Protein AF-A0A3B8PAM1-F1 (afdb_monomer)

Foldseek 3Di:
DDLPWDKDKDADDPDPPQRHRKIWMWTQDNVGIQIEICRDPVPDPPRYHHD

Secondary structure (DSSP, 8-state):
-----EEEEEE--S--TTTTT-EEEEEEETTEEEEEESS-GGGPPTTEEE-

Mean predicted aligned error: 3.14 Å

Sequence (51 aa):
AADGTGSLVCALVEAPANMAGKSLTLTRSTAGWRCTTDIDEDLAPKGCTAS

pLDDT: mean 93.68, std 4.6, range [71.94, 97.94]

Structure (mmCIF, N/CA/C/O backbone):
data_AF-A0A3B8PAM1-F1
#
_entry.id   AF-A0A3B8PAM1-F1
#
loop_
_atom_site.group_PDB
_atom_site.id
_atom_site.type_symbol
_atom_site.label_atom_id
_atom_site.label_alt_id
_atom_site.label_comp_id
_atom_site.label_asym_id
_atom_site.label_entity_id
_atom_site.label_seq_id
_atom_site.pdbx_PDB_ins_code
_atom_site.Cartn_x
_atom_site.Cartn_y
_atom_site.Cartn_z
_atom_site.occupancy
_atom_site.B_iso_or_equiv
_atom_site.auth_seq_id
_atom_site.auth_comp_id
_atom_site.auth_asym_id
_atom_site.auth_atom_id
_atom_site.pdbx_PDB_model_num
ATOM 1 N N . ALA A 1 1 ? 15.238 -11.045 -19.372 1.00 71.94 1 ALA A N 1
ATOM 2 C CA . ALA A 1 1 ? 15.148 -11.053 -17.896 1.00 71.94 1 ALA A CA 1
ATOM 3 C C . ALA A 1 1 ? 13.825 -10.408 -17.497 1.00 71.94 1 ALA A C 1
ATOM 5 O O . ALA A 1 1 ? 13.400 -9.513 -18.218 1.00 71.94 1 ALA A O 1
ATOM 6 N N . ALA A 1 2 ? 13.163 -10.862 -16.428 1.00 83.94 2 ALA A N 1
ATOM 7 C CA . ALA A 1 2 ? 11.972 -10.178 -15.916 1.00 83.94 2 ALA A CA 1
ATOM 8 C C . ALA A 1 2 ? 12.373 -8.807 -15.345 1.00 83.94 2 ALA A C 1
ATOM 10 O O . ALA A 1 2 ? 13.382 -8.710 -14.648 1.00 83.94 2 ALA A O 1
ATOM 11 N N . ASP A 1 3 ? 11.601 -7.764 -15.643 1.00 88.94 3 ASP A N 1
ATOM 12 C CA . ASP A 1 3 ? 11.844 -6.393 -15.168 1.00 88.94 3 ASP A CA 1
ATOM 13 C C . ASP A 1 3 ? 11.456 -6.188 -13.689 1.00 88.94 3 ASP A C 1
ATOM 15 O O . ASP A 1 3 ? 11.770 -5.164 -13.080 1.00 88.94 3 ASP A O 1
ATOM 19 N N . GLY A 1 4 ? 10.827 -7.200 -13.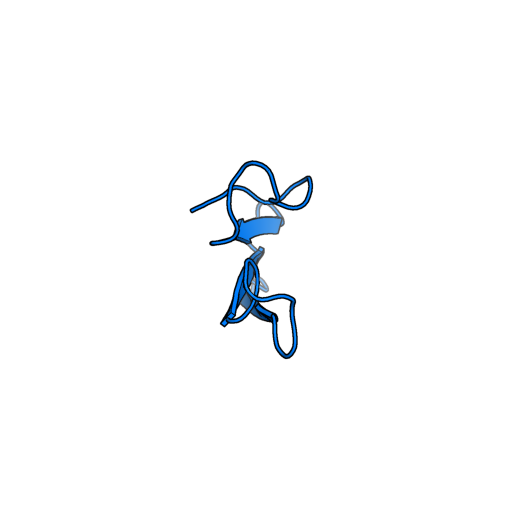083 1.00 90.62 4 GLY A N 1
ATOM 20 C CA . GLY A 1 4 ? 10.467 -7.231 -11.672 1.00 90.62 4 GLY A CA 1
ATOM 21 C C . GLY A 1 4 ? 9.311 -6.297 -11.317 1.00 90.62 4 GLY A C 1
ATOM 22 O O . GLY A 1 4 ? 9.227 -5.863 -10.166 1.00 90.62 4 GLY A O 1
ATOM 23 N N . THR A 1 5 ? 8.456 -5.973 -12.286 1.00 96.69 5 THR A N 1
ATOM 24 C CA . THR A 1 5 ? 7.174 -5.299 -12.059 1.00 96.69 5 THR A CA 1
ATOM 25 C C . THR A 1 5 ? 6.188 -6.222 -11.335 1.00 96.69 5 THR A C 1
ATOM 27 O O . THR A 1 5 ? 6.230 -7.443 -11.490 1.00 96.69 5 THR A O 1
ATOM 30 N N . GLY A 1 6 ? 5.324 -5.658 -10.488 1.00 96.56 6 GLY A N 1
ATOM 31 C CA . GLY A 1 6 ? 4.369 -6.458 -9.719 1.00 96.56 6 GLY A CA 1
ATOM 32 C C . GLY A 1 6 ? 3.630 -5.680 -8.638 1.00 96.56 6 GLY A C 1
ATOM 33 O O . GLY A 1 6 ? 3.855 -4.485 -8.446 1.00 96.56 6 GLY A O 1
ATOM 34 N N . SER A 1 7 ? 2.745 -6.375 -7.926 1.00 97.25 7 SER A N 1
ATOM 35 C CA . SER A 1 7 ? 1.939 -5.805 -6.849 1.00 97.25 7 SER A CA 1
ATOM 36 C C . SER A 1 7 ? 1.922 -6.721 -5.628 1.00 97.25 7 SER A C 1
ATOM 38 O O . SER A 1 7 ? 1.930 -7.945 -5.765 1.00 97.25 7 SER A O 1
ATOM 40 N N . LEU A 1 8 ? 1.912 -6.118 -4.442 1.00 97.62 8 LEU A N 1
ATOM 41 C CA . LEU A 1 8 ? 1.755 -6.777 -3.151 1.00 97.62 8 LEU A CA 1
ATOM 42 C C . LEU A 1 8 ? 0.530 -6.177 -2.467 1.00 97.62 8 LEU A C 1
ATOM 44 O O . LEU A 1 8 ? 0.483 -4.965 -2.251 1.00 97.62 8 LEU A O 1
ATOM 48 N N . VAL A 1 9 ? -0.437 -7.020 -2.113 1.00 97.06 9 VAL A N 1
ATOM 49 C CA . VAL A 1 9 ? -1.643 -6.606 -1.389 1.00 97.06 9 VAL A CA 1
ATOM 50 C C . VAL A 1 9 ? -1.541 -7.093 0.050 1.00 97.06 9 VAL A C 1
ATOM 52 O O . VAL A 1 9 ? -1.467 -8.293 0.308 1.00 97.06 9 VAL A O 1
ATOM 55 N N . CYS A 1 10 ? -1.546 -6.148 0.982 1.00 95.31 10 CYS A N 1
ATOM 56 C CA . CYS A 1 10 ? -1.512 -6.391 2.415 1.00 95.31 10 CYS A CA 1
ATOM 57 C C . CYS A 1 10 ? -2.902 -6.120 2.990 1.00 95.31 10 CYS A C 1
ATOM 59 O O . CYS A 1 10 ? -3.276 -4.961 3.160 1.00 95.31 10 CYS A O 1
ATOM 61 N N . ALA A 1 11 ? -3.662 -7.173 3.285 1.00 95.69 11 ALA A N 1
ATOM 62 C CA . ALA A 1 11 ? -4.948 -7.050 3.962 1.00 95.69 11 ALA A CA 1
ATOM 63 C C . ALA A 1 11 ? -4.756 -6.906 5.480 1.00 95.69 11 ALA A C 1
ATOM 65 O O . ALA A 1 11 ? -3.980 -7.645 6.090 1.00 9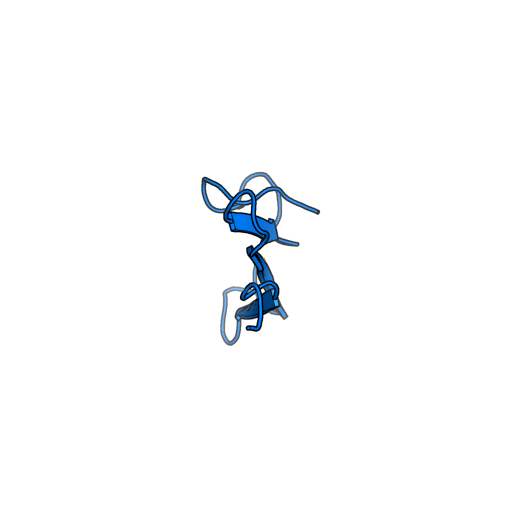5.69 11 ALA A O 1
ATOM 66 N N . LEU A 1 12 ? -5.485 -5.975 6.092 1.00 93.75 12 LEU A N 1
ATOM 67 C CA . LEU A 1 12 ? -5.515 -5.776 7.536 1.00 93.75 12 LEU A CA 1
ATOM 68 C C . LEU A 1 12 ? -6.514 -6.747 8.172 1.00 93.75 12 LEU A C 1
ATOM 70 O O . LEU A 1 12 ? -7.730 -6.532 8.165 1.00 93.75 12 LEU A O 1
ATOM 74 N N . VAL A 1 13 ? -5.975 -7.831 8.727 1.00 94.44 13 VAL A N 1
ATOM 75 C CA . VAL A 1 13 ? -6.716 -8.811 9.528 1.00 94.44 13 VAL A CA 1
ATOM 76 C C . VAL A 1 13 ? -6.631 -8.451 11.009 1.00 94.44 13 VAL A C 1
ATOM 78 O O . VAL A 1 13 ? -5.633 -7.890 11.451 1.00 94.44 13 VAL A O 1
ATOM 81 N N . GLU A 1 14 ? -7.696 -8.742 11.761 1.00 92.94 14 GLU A N 1
ATOM 82 C CA . GLU A 1 14 ? -7.792 -8.459 13.207 1.00 92.94 14 GLU A CA 1
ATOM 83 C C . GLU A 1 14 ? -7.514 -6.993 13.598 1.00 92.94 14 GLU A C 1
ATOM 85 O O . GLU A 1 14 ? -7.097 -6.687 14.714 1.00 92.94 14 GLU A O 1
ATOM 90 N N . ALA A 1 15 ? -7.763 -6.060 12.680 1.00 90.44 15 ALA A N 1
ATOM 91 C CA . ALA A 1 15 ? -7.646 -4.635 12.948 1.00 90.44 15 ALA A CA 1
ATOM 92 C C . ALA A 1 15 ? -8.886 -4.097 13.696 1.00 90.44 15 ALA A C 1
ATOM 94 O O . ALA A 1 15 ? -9.953 -4.722 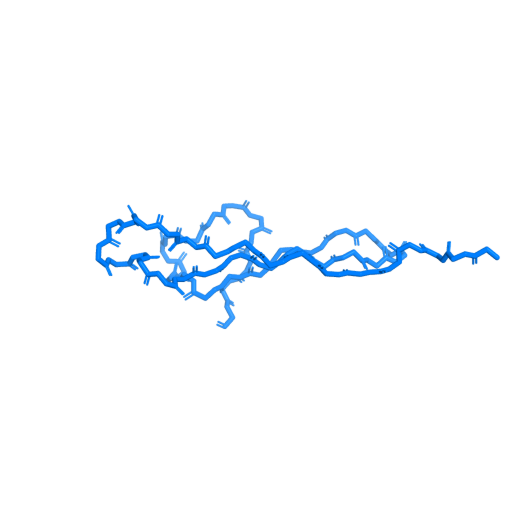13.666 1.00 90.44 15 ALA A O 1
ATOM 95 N N . PRO A 1 16 ? -8.789 -2.916 14.340 1.00 92.50 16 PRO A N 1
ATOM 96 C CA . PRO A 1 16 ? -9.954 -2.225 14.885 1.00 92.50 16 PRO A CA 1
ATOM 97 C C . PRO A 1 16 ? -11.036 -2.004 13.816 1.00 92.50 16 PRO A C 1
ATOM 99 O O . PRO A 1 16 ? -10.739 -1.957 12.623 1.00 92.50 16 PRO A O 1
ATOM 102 N N . ALA A 1 17 ? -12.294 -1.838 14.232 1.00 91.62 17 ALA A N 1
ATOM 103 C CA . ALA A 1 17 ? -13.449 -1.846 13.325 1.00 91.62 17 ALA A CA 1
ATOM 104 C C . ALA A 1 17 ? -13.361 -0.845 12.153 1.00 91.62 17 ALA A C 1
ATOM 106 O O . ALA A 1 17 ? -13.872 -1.122 11.075 1.00 91.62 17 ALA A O 1
ATOM 107 N N . ASN A 1 18 ? -12.688 0.294 12.335 1.00 89.75 18 ASN A N 1
ATOM 108 C CA . ASN A 1 18 ? -12.485 1.306 11.293 1.00 89.75 18 ASN A CA 1
ATOM 109 C C . ASN A 1 18 ? -11.438 0.923 10.226 1.00 89.75 18 ASN A C 1
ATOM 111 O O . ASN A 1 18 ? -11.326 1.608 9.215 1.00 89.75 18 ASN A O 1
ATOM 115 N N . MET A 1 19 ? -10.664 -0.142 10.447 1.00 90.75 19 MET A N 1
ATOM 116 C CA . MET A 1 19 ? -9.548 -0.585 9.598 1.00 90.75 19 MET A CA 1
ATOM 117 C C . MET A 1 19 ? -9.650 -2.073 9.216 1.00 90.75 19 MET A C 1
ATOM 119 O O . MET A 1 19 ? -8.873 -2.561 8.399 1.00 90.75 19 MET A O 1
ATOM 123 N N . ALA A 1 20 ? -10.589 -2.818 9.804 1.00 93.75 20 ALA A N 1
ATOM 124 C CA . ALA A 1 20 ? -10.785 -4.235 9.526 1.00 93.75 20 ALA A CA 1
ATOM 125 C C . ALA A 1 20 ? -11.183 -4.466 8.061 1.00 93.75 20 ALA A C 1
ATOM 127 O O . ALA A 1 20 ? -12.128 -3.861 7.557 1.00 93.75 20 ALA A O 1
ATOM 128 N N . GLY A 1 21 ? -10.455 -5.351 7.374 1.00 93.44 21 GLY A N 1
ATOM 129 C CA . GLY A 1 21 ? -10.705 -5.679 5.968 1.00 93.44 21 GLY A CA 1
ATOM 130 C C . GLY A 1 21 ? -10.197 -4.639 4.963 1.00 93.44 21 GLY A C 1
ATOM 131 O O . GLY A 1 21 ? -10.298 -4.880 3.763 1.00 93.44 21 GLY A O 1
ATOM 132 N N . LYS A 1 22 ? -9.623 -3.524 5.434 1.00 95.75 22 LYS A N 1
ATOM 133 C CA . LYS A 1 22 ? -8.889 -2.561 4.605 1.00 95.75 22 LYS A CA 1
ATOM 134 C C . LYS A 1 22 ? -7.554 -3.143 4.140 1.00 95.75 22 LYS A C 1
ATOM 136 O O . LYS A 1 22 ? -7.072 -4.146 4.670 1.00 95.75 22 LYS A O 1
ATOM 141 N N . SER A 1 23 ? -6.939 -2.516 3.151 1.00 96.94 23 SER A N 1
ATOM 142 C CA . SER A 1 23 ? -5.743 -2.990 2.481 1.00 96.94 23 SER A CA 1
ATOM 143 C C . SER A 1 23 ? -4.759 -1.875 2.133 1.00 96.94 23 SER A C 1
ATOM 145 O O . SER A 1 23 ? -5.115 -0.722 1.882 1.00 96.94 23 SER A O 1
ATOM 147 N N . LEU A 1 24 ? -3.480 -2.246 2.098 1.00 96.69 24 LEU A N 1
ATOM 148 C CA . LEU A 1 24 ? -2.425 -1.481 1.443 1.00 96.69 24 LEU A CA 1
ATOM 149 C C . LEU A 1 24 ? -1.982 -2.238 0.197 1.00 96.69 24 LEU A C 1
ATOM 151 O O . LEU A 1 24 ? -1.715 -3.437 0.255 1.00 96.69 24 LEU A O 1
ATOM 155 N N . THR A 1 25 ? -1.837 -1.525 -0.911 1.00 97.94 25 THR A N 1
ATOM 156 C CA . THR A 1 25 ? -1.329 -2.073 -2.165 1.00 97.94 25 THR A CA 1
ATOM 157 C C . THR A 1 25 ? -0.009 -1.405 -2.512 1.00 97.94 25 THR A C 1
ATOM 159 O O . THR A 1 25 ? 0.044 -0.209 -2.798 1.00 97.94 25 THR A O 1
ATOM 162 N N . LEU A 1 26 ? 1.072 -2.183 -2.517 1.00 97.69 26 LEU A N 1
ATOM 163 C CA . LEU A 1 26 ? 2.384 -1.747 -2.983 1.00 97.69 26 LEU A CA 1
ATOM 164 C C . LEU A 1 26 ? 2.575 -2.194 -4.427 1.00 97.69 26 LEU A C 1
ATOM 166 O O . LEU A 1 26 ? 2.653 -3.386 -4.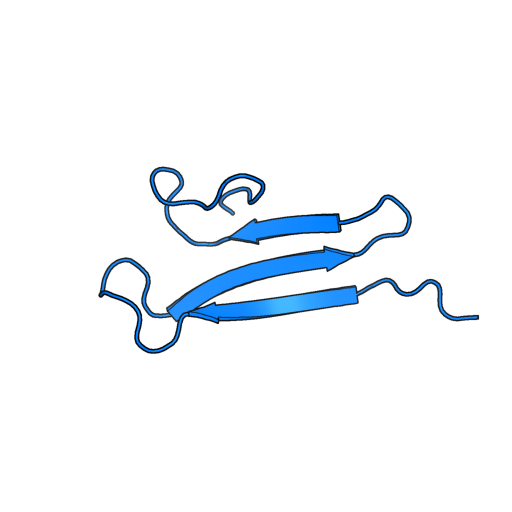707 1.00 97.69 26 LEU A O 1
ATOM 170 N N . THR A 1 27 ? 2.693 -1.243 -5.346 1.00 97.38 27 THR A N 1
ATOM 171 C CA . THR A 1 27 ? 2.929 -1.515 -6.767 1.00 97.38 27 THR A CA 1
ATOM 172 C C . THR A 1 27 ? 4.354 -1.133 -7.136 1.00 97.38 27 THR A C 1
ATOM 174 O O . THR A 1 27 ? 4.760 0.019 -6.963 1.00 97.38 27 THR A O 1
ATOM 177 N N . ARG A 1 28 ? 5.112 -2.096 -7.666 1.00 97.69 28 ARG A N 1
ATOM 178 C CA . ARG A 1 28 ? 6.454 -1.890 -8.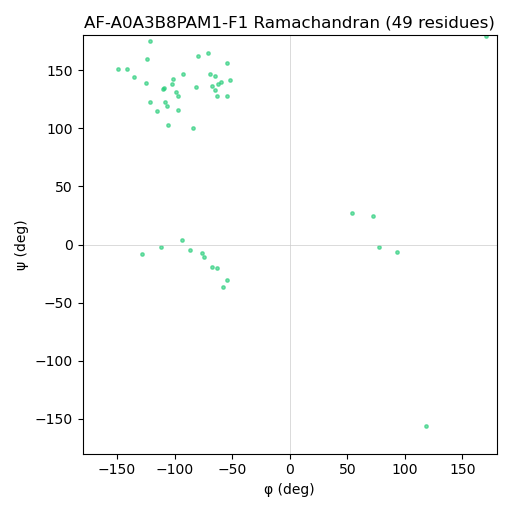205 1.00 97.69 28 ARG A CA 1
ATOM 179 C C . ARG A 1 28 ? 6.394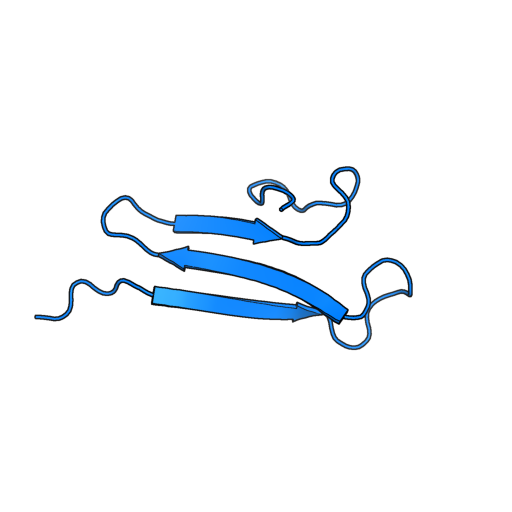 -1.727 -9.715 1.00 97.69 28 ARG A C 1
ATOM 181 O O . ARG A 1 28 ? 5.885 -2.586 -10.432 1.00 97.69 28 ARG A O 1
ATOM 188 N N . SER A 1 29 ? 7.000 -0.648 -10.184 1.00 95.44 29 SER A N 1
ATOM 189 C CA . SER A 1 29 ? 7.270 -0.376 -11.592 1.00 95.44 29 SER A CA 1
ATOM 190 C C . SER A 1 29 ? 8.772 -0.186 -11.817 1.00 95.44 29 SER A C 1
ATOM 192 O O . SER A 1 29 ? 9.553 -0.120 -10.864 1.00 95.44 29 SER A O 1
ATOM 194 N N . THR A 1 30 ? 9.182 -0.025 -13.073 1.00 95.06 30 THR A N 1
ATOM 195 C CA . THR A 1 30 ? 10.552 0.386 -13.421 1.00 95.06 30 THR A CA 1
ATOM 196 C C . THR A 1 30 ? 10.906 1.785 -12.899 1.00 95.06 30 THR A C 1
ATOM 198 O O . THR A 1 30 ? 12.083 2.083 -12.723 1.00 95.06 30 THR A O 1
ATOM 201 N N . ALA A 1 31 ? 9.904 2.618 -12.590 1.00 94.62 31 ALA A N 1
ATOM 202 C CA . ALA A 1 31 ? 10.073 3.944 -11.994 1.00 94.62 31 ALA A CA 1
ATOM 203 C C . ALA A 1 31 ? 10.155 3.926 -10.453 1.00 94.62 31 ALA A C 1
ATOM 205 O O . ALA A 1 31 ? 10.379 4.968 -9.841 1.00 94.62 31 ALA A O 1
ATOM 206 N N . GLY A 1 32 ? 9.973 2.764 -9.814 1.00 94.75 32 GLY A N 1
ATOM 207 C CA . GLY A 1 32 ? 10.000 2.610 -8.359 1.00 94.75 32 GLY A CA 1
ATOM 208 C C . GLY A 1 32 ? 8.678 2.114 -7.775 1.00 94.75 32 GLY A C 1
ATOM 209 O O . GLY A 1 32 ? 7.891 1.449 -8.455 1.00 94.75 32 GLY A O 1
ATOM 210 N N . TRP A 1 33 ? 8.459 2.412 -6.493 1.00 96.38 33 TRP A N 1
ATOM 211 C CA . TRP A 1 33 ? 7.311 1.941 -5.717 1.00 96.38 33 TRP A CA 1
ATOM 212 C C . TRP A 1 33 ? 6.235 3.012 -5.564 1.00 96.38 33 TRP A C 1
ATOM 214 O O . TRP A 1 33 ? 6.532 4.185 -5.347 1.00 96.38 33 TRP A O 1
ATOM 224 N N . ARG A 1 34 ? 4.979 2.576 -5.609 1.00 97.06 34 ARG A N 1
ATOM 225 C CA . ARG A 1 34 ? 3.805 3.357 -5.216 1.00 97.06 34 ARG A CA 1
ATOM 226 C C . ARG A 1 34 ? 3.025 2.581 -4.164 1.00 97.06 34 ARG A C 1
ATOM 228 O O . ARG A 1 34 ? 2.857 1.374 -4.320 1.00 97.06 34 ARG A O 1
ATOM 235 N N .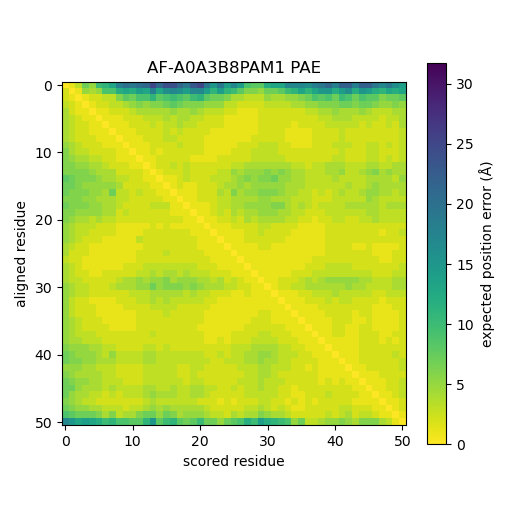 CYS A 1 35 ? 2.526 3.274 -3.146 1.00 97.75 35 CYS A N 1
ATOM 236 C CA . CYS A 1 35 ? 1.566 2.718 -2.201 1.00 97.75 35 CYS A CA 1
ATOM 237 C C . CYS A 1 35 ? 0.190 3.363 -2.396 1.00 97.75 35 CYS A C 1
ATOM 239 O O . CYS A 1 35 ? 0.087 4.588 -2.483 1.00 97.75 35 CYS A O 1
ATOM 241 N N . THR A 1 36 ? -0.857 2.547 -2.435 1.00 97.81 36 THR A N 1
ATOM 242 C CA . THR A 1 36 ? -2.252 2.990 -2.314 1.00 97.81 36 THR A CA 1
ATOM 243 C C . THR A 1 36 ? -2.936 2.250 -1.175 1.00 97.81 36 THR A C 1
ATOM 245 O O . THR A 1 36 ? -2.463 1.199 -0.739 1.00 97.81 36 THR 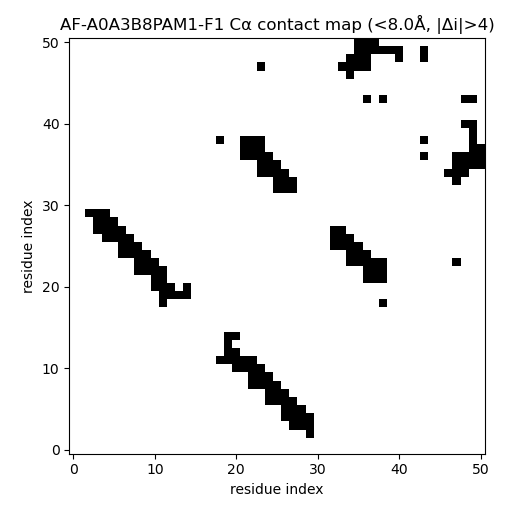A O 1
ATOM 248 N N . THR A 1 37 ? -4.027 2.801 -0.659 1.00 97.62 37 THR A N 1
ATOM 249 C CA . THR A 1 37 ? -4.803 2.179 0.412 1.00 97.62 37 THR A CA 1
ATOM 250 C C . THR A 1 37 ? -6.272 2.555 0.304 1.00 97.62 37 THR A C 1
ATOM 252 O O . THR A 1 37 ? -6.596 3.630 -0.175 1.00 97.62 37 THR A O 1
ATOM 255 N N . ASP A 1 38 ? -7.158 1.681 0.761 1.00 95.81 38 ASP A N 1
ATOM 256 C CA . ASP A 1 38 ? -8.594 1.961 0.908 1.00 95.81 38 ASP A CA 1
ATOM 257 C C . ASP A 1 38 ? -8.947 2.450 2.333 1.00 95.81 38 ASP A C 1
ATOM 259 O O . ASP A 1 38 ? -10.129 2.613 2.667 1.00 95.81 38 ASP A O 1
ATOM 263 N N . ILE A 1 39 ? -7.937 2.636 3.193 1.00 95.12 39 ILE A N 1
ATOM 264 C CA . ILE A 1 39 ? -8.054 3.282 4.503 1.00 95.12 39 ILE A CA 1
ATOM 265 C C . ILE A 1 39 ? -8.445 4.748 4.291 1.00 95.12 39 ILE A C 1
ATOM 267 O O . ILE A 1 39 ? -8.014 5.381 3.329 1.00 95.12 39 ILE A O 1
ATOM 271 N N . ASP A 1 40 ? -9.257 5.272 5.208 1.00 92.94 40 ASP A N 1
ATOM 272 C CA . ASP A 1 40 ? -9.651 6.679 5.229 1.00 92.94 40 ASP A CA 1
ATOM 273 C C . ASP A 1 40 ? -8.433 7.621 5.165 1.00 92.94 40 ASP A C 1
ATOM 275 O O . ASP A 1 40 ? -7.398 7.333 5.769 1.00 92.94 40 ASP A O 1
ATOM 279 N N . GLU A 1 41 ? -8.543 8.737 4.437 1.00 92.25 41 GLU A N 1
ATOM 280 C CA . GLU A 1 41 ? -7.426 9.659 4.190 1.00 92.25 41 GLU A CA 1
ATOM 281 C C . GLU A 1 41 ? -6.818 10.204 5.490 1.00 92.25 41 GLU A C 1
ATOM 283 O O . GLU A 1 41 ? -5.592 10.284 5.602 1.00 92.25 41 GLU A O 1
ATOM 288 N N . ASP A 1 42 ? -7.644 10.469 6.508 1.00 92.19 42 ASP A N 1
ATOM 289 C CA . ASP A 1 42 ? -7.186 10.974 7.808 1.00 92.19 42 ASP A CA 1
ATOM 290 C C . ASP A 1 42 ? -6.359 9.935 8.589 1.00 92.19 42 ASP A C 1
ATOM 292 O O . ASP A 1 42 ? -5.600 10.272 9.504 1.00 92.19 42 ASP A O 1
ATOM 296 N N . LEU A 1 43 ? -6.495 8.655 8.231 1.00 92.81 43 LEU A N 1
ATOM 297 C CA . LEU A 1 43 ? -5.827 7.512 8.858 1.00 92.81 43 LEU A CA 1
ATOM 298 C C . LEU A 1 43 ? -4.799 6.847 7.933 1.00 92.81 43 LEU A C 1
ATOM 300 O O . LEU A 1 43 ? -4.133 5.887 8.337 1.00 92.81 43 LEU A O 1
ATOM 304 N N . ALA A 1 44 ? -4.659 7.338 6.701 1.00 93.69 44 ALA A N 1
ATOM 305 C CA . ALA A 1 44 ? -3.796 6.743 5.701 1.00 93.69 44 ALA A CA 1
ATOM 306 C C . ALA A 1 44 ? -2.318 6.836 6.135 1.00 93.69 44 ALA A C 1
ATOM 308 O O . ALA A 1 44 ? -1.832 7.901 6.537 1.00 93.69 44 ALA A O 1
ATOM 309 N N . PRO A 1 45 ? -1.546 5.738 6.039 1.00 93.00 45 PRO A N 1
ATOM 310 C CA . PRO A 1 45 ? -0.121 5.771 6.336 1.00 93.00 45 PRO A CA 1
ATOM 311 C C . PRO A 1 45 ? 0.618 6.748 5.420 1.00 93.00 45 PRO A C 1
ATOM 313 O O . PRO A 1 45 ? 0.385 6.792 4.210 1.00 93.00 45 PRO A O 1
ATOM 316 N N . LYS A 1 46 ? 1.575 7.498 5.978 1.00 93.88 46 LYS A N 1
ATOM 317 C CA . LYS A 1 46 ? 2.407 8.413 5.184 1.00 93.88 46 LYS A CA 1
ATOM 318 C C . LYS A 1 46 ? 3.080 7.667 4.030 1.00 93.88 46 LYS A C 1
ATOM 320 O O . LYS A 1 46 ? 3.764 6.670 4.245 1.00 93.88 46 LYS A O 1
ATOM 325 N N . GLY A 1 47 ? 2.924 8.197 2.818 1.00 92.75 47 GLY A N 1
ATOM 326 C CA . GLY A 1 47 ? 3.469 7.603 1.593 1.00 92.75 47 GLY A CA 1
ATOM 327 C C . GLY A 1 47 ? 2.505 6.669 0.857 1.00 92.75 47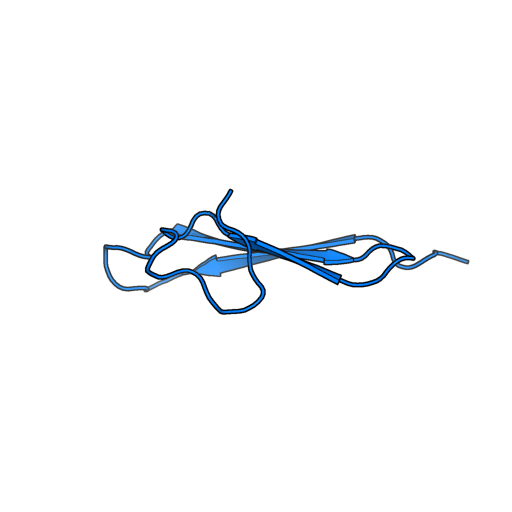 GLY A C 1
ATOM 328 O O . GLY A 1 47 ? 2.820 6.259 -0.259 1.00 92.75 47 GLY A O 1
ATOM 329 N N . CYS A 1 48 ? 1.337 6.380 1.434 1.00 95.75 48 CYS A N 1
ATOM 330 C CA . CYS A 1 48 ? 0.218 5.743 0.751 1.00 95.75 48 CYS A CA 1
ATOM 331 C C . CYS A 1 48 ? -0.841 6.791 0.400 1.00 95.75 48 CYS A C 1
ATOM 333 O O . CYS A 1 48 ? -1.126 7.685 1.191 1.00 95.75 48 CYS A O 1
ATOM 335 N N . THR A 1 49 ? -1.406 6.693 -0.799 1.00 95.31 49 THR A N 1
ATOM 336 C CA . THR A 1 49 ? -2.523 7.543 -1.233 1.00 95.31 49 THR A CA 1
ATOM 337 C C . THR A 1 49 ? -3.833 6.783 -1.056 1.00 95.31 49 THR A C 1
ATOM 339 O O . THR A 1 49 ? -3.914 5.631 -1.490 1.00 95.31 49 THR A O 1
ATOM 342 N N . ALA A 1 50 ? -4.834 7.410 -0.433 1.00 90.00 50 ALA A N 1
ATOM 343 C CA . ALA A 1 50 ? -6.180 6.850 -0.356 1.00 90.00 50 ALA A CA 1
ATOM 344 C C . ALA A 1 50 ? -6.776 6.699 -1.773 1.00 90.00 50 ALA A C 1
ATOM 346 O O . ALA A 1 50 ? -6.570 7.569 -2.625 1.00 90.00 50 ALA A O 1
ATOM 347 N N . SER A 1 51 ? -7.449 5.580 -2.045 1.00 80.38 51 SER A N 1
ATOM 348 C CA . SER A 1 51 ? -7.990 5.204 -3.364 1.00 80.38 51 SER A CA 1
ATOM 349 C C . SER A 1 51 ? -9.427 4.723 -3.302 1.00 80.38 51 SER A C 1
ATOM 351 O O . SER A 1 51 ? -9.728 3.981 -2.340 1.00 80.38 51 SER A O 1
#

Nearest PDB structures (foldseek):
  3p1x-assembly3_A  TM=5.312E-01  e=2.481E+00  Homo sapiens
  3p1x-assembly3_B  TM=5.308E-01  e=3.031E+00  Homo sapiens
  4m2z-assembly1_A  TM=5.236E-01  e=6.321E+00  Aquifex aeolicus VF5
  1yz9-assembly1_B  TM=5.354E-01  e=9.439E+00  Aquifex aeolicus
  8txr-assembly1_A  TM=4.122E-01  e=3.704E+00  Escherichia coli

Solvent-accessible surface area (backbone atoms only — not comparable to full-atom values): 3122 Å² total; per-residue (Å²): 130,85,86,73,60,50,75,46,80,47,70,35,72,95,42,62,85,94,45,45,78,27,38,40,36,41,38,36,48,94,92,44,80,47,37,35,23,63,40,56,68,95,72,40,57,92,80,39,43,62,102

Radius of gyration: 12.51 Å; Cα contacts (8 Å, |Δi|>4): 86; chains: 1; bounding box: 29×22×33 Å